Protein AF-A0A1C5YPZ9-F1 (afdb_monomer)

pLDDT: mean 89.85, std 9.16, range [46.56, 96.88]

Radius of gyra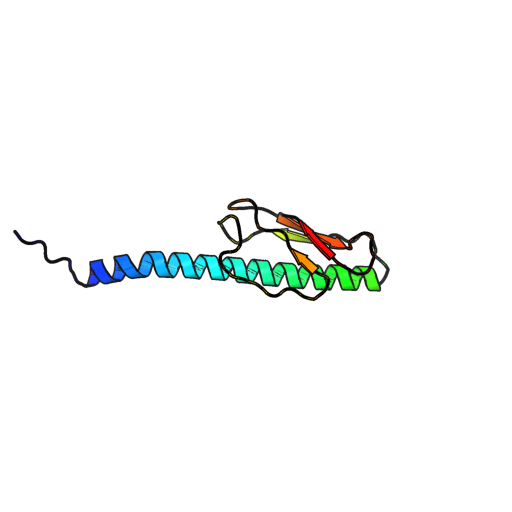tion: 19.49 Å; Cα contacts (8 Å, |Δi|>4): 150; chains: 1; bounding box: 51×21×63 Å

Nearest PDB structures (foldseek):
  8cvm-assembly1_l  TM=2.147E-01  e=2.569E+00  Cutibacterium acnes
  7p7u-assembly1_P  TM=2.274E-01  e=6.945E+00  Enterococcus faecalis

Solvent-accessible surface area (backbone atoms only — not comparable to full-atom values): 5897 Å² total; per-residue (Å²): 136,84,78,76,76,52,67,66,61,55,52,50,65,58,46,54,62,52,52,55,52,53,52,43,54,50,26,44,52,50,38,55,49,48,49,52,52,40,48,54,49,39,51,51,37,38,77,73,68,44,74,83,48,70,39,80,41,73,52,62,30,66,49,53,47,74,95,64,94,75,91,64,62,90,52,52,48,73,53,60,43,82,36,53,57,55,45,26,47,29,29,67,40,97,80,79,74,34,35,37,27,49,79

Mean predicted aligned error: 5.99 Å

Foldseek 3Di:
DDPPPDVVNVVCVVVVVVVVVVVLLVQVVVQLVQLLVQQVVQLVCLVVPNQWDKDKGWRRHQAWFDPDDDDHDPQEAEDTRHGGTDMWIWHDDPVSRHIYTDD

Sequence (103 aa):
MRKELDNGAVLVAISIPIFTSQLEKSKEAVDAANLRAAYAEVMSDYVTGKTDTQKTVVQKQTKAGWSTTFDFPTGFTVSDPKDNSGTWTVKMKSDGTSAEAIN

Structure (mmCIF, N/CA/C/O backbone):
data_AF-A0A1C5YPZ9-F1
#
_entry.id   AF-A0A1C5YPZ9-F1
#
loop_
_atom_site.group_PDB
_atom_site.id
_atom_site.type_symbol
_atom_site.label_atom_id
_atom_site.label_alt_id
_atom_site.label_comp_id
_atom_site.label_asym_id
_atom_site.label_entity_id
_atom_site.label_seq_id
_atom_site.pdbx_PDB_ins_code
_atom_site.Cartn_x
_atom_site.Cartn_y
_atom_site.Cartn_z
_atom_site.occupancy
_atom_site.B_iso_or_equiv
_atom_site.auth_seq_id
_atom_site.auth_comp_id
_atom_site.auth_asym_id
_atom_site.auth_atom_id
_atom_site.pdbx_PDB_model_num
ATOM 1 N N . MET A 1 1 ? 31.387 1.209 -43.359 1.00 46.56 1 MET A N 1
ATOM 2 C CA . MET A 1 1 ? 31.614 1.080 -41.905 1.00 46.56 1 MET A CA 1
ATOM 3 C C . MET A 1 1 ? 30.285 0.693 -41.256 1.00 46.56 1 MET A C 1
ATOM 5 O O . MET A 1 1 ? 29.498 1.568 -40.923 1.00 46.56 1 MET A O 1
ATOM 9 N N . ARG A 1 2 ? 29.955 -0.608 -41.206 1.00 55.66 2 ARG A N 1
ATOM 10 C CA . ARG A 1 2 ? 28.766 -1.085 -40.482 1.00 55.66 2 ARG A CA 1
ATOM 11 C C . ARG A 1 2 ? 29.138 -1.111 -39.002 1.00 55.66 2 ARG A C 1
ATOM 13 O O . ARG A 1 2 ? 30.069 -1.819 -38.643 1.00 55.66 2 ARG A O 1
ATOM 20 N N . LYS A 1 3 ? 28.483 -0.292 -38.178 1.00 56.59 3 LYS A N 1
ATOM 21 C CA . LYS A 1 3 ? 28.584 -0.426 -36.723 1.00 56.59 3 LYS A CA 1
ATOM 22 C C . LYS A 1 3 ? 27.849 -1.711 -36.363 1.00 56.59 3 LYS A C 1
ATOM 24 O O . LYS A 1 3 ? 26.624 -1.741 -36.436 1.00 56.59 3 LYS A O 1
ATOM 29 N N . GLU A 1 4 ? 28.587 -2.771 -36.056 1.00 62.47 4 GLU A N 1
ATOM 30 C CA . GLU A 1 4 ? 28.026 -3.852 -35.256 1.00 62.47 4 GLU A CA 1
ATOM 31 C C . GLU A 1 4 ? 27.605 -3.213 -33.932 1.00 62.47 4 GLU A C 1
ATOM 33 O O . GLU A 1 4 ? 28.430 -2.636 -33.222 1.00 62.47 4 GLU A O 1
ATOM 38 N N . LEU A 1 5 ? 26.300 -3.186 -33.657 1.00 61.22 5 LEU A N 1
ATOM 39 C CA . LEU A 1 5 ? 25.845 -2.939 -32.298 1.00 61.22 5 LEU A CA 1
ATOM 40 C C . LEU A 1 5 ? 26.354 -4.130 -31.489 1.00 61.22 5 LEU A C 1
ATOM 42 O O . LEU A 1 5 ? 25.892 -5.247 -31.701 1.00 61.22 5 LEU A O 1
ATOM 46 N N . ASP A 1 6 ? 27.329 -3.891 -30.619 1.00 76.75 6 ASP A N 1
ATOM 47 C CA . ASP A 1 6 ? 27.801 -4.885 -29.663 1.00 76.75 6 ASP A CA 1
ATOM 48 C C . ASP A 1 6 ? 26.596 -5.452 -28.894 1.00 76.75 6 ASP A C 1
ATOM 50 O O . ASP A 1 6 ? 25.782 -4.699 -28.348 1.00 76.75 6 ASP A O 1
ATOM 54 N N . ASN A 1 7 ? 26.447 -6.778 -28.873 1.00 75.06 7 ASN A N 1
ATOM 55 C CA . ASN A 1 7 ? 25.307 -7.451 -28.247 1.00 75.06 7 ASN A CA 1
ATOM 56 C C . ASN A 1 7 ? 25.153 -7.054 -26.766 1.00 75.06 7 ASN A C 1
ATOM 58 O O . ASN A 1 7 ? 24.034 -7.029 -26.249 1.00 75.06 7 ASN A O 1
ATOM 62 N N . GLY A 1 8 ? 26.251 -6.680 -26.095 1.00 76.31 8 GLY A N 1
ATOM 63 C CA . GLY A 1 8 ? 26.226 -6.108 -24.747 1.00 76.31 8 GLY A CA 1
ATOM 64 C C . GLY A 1 8 ? 25.463 -4.782 -24.672 1.00 76.31 8 GLY A C 1
ATOM 65 O O . GLY A 1 8 ? 24.605 -4.611 -23.804 1.00 76.31 8 GLY A O 1
ATOM 66 N N . ALA A 1 9 ? 25.690 -3.870 -25.620 1.00 80.56 9 ALA A N 1
ATOM 67 C CA . ALA A 1 9 ? 24.964 -2.602 -25.701 1.00 80.56 9 ALA A CA 1
ATOM 68 C C . ALA A 1 9 ? 23.459 -2.810 -25.953 1.00 80.56 9 ALA A C 1
ATOM 70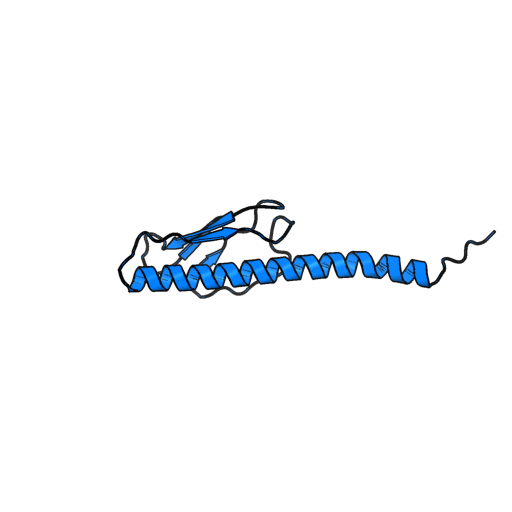 O O . ALA A 1 9 ? 22.632 -2.092 -25.389 1.00 80.56 9 ALA A O 1
ATOM 71 N N . VAL A 1 10 ? 23.093 -3.825 -26.743 1.00 81.56 10 VAL A N 1
ATOM 72 C CA . VAL A 1 10 ? 21.688 -4.189 -27.000 1.00 81.56 10 VAL A CA 1
ATOM 73 C C . VAL A 1 10 ? 21.002 -4.697 -25.726 1.00 81.56 10 VAL A C 1
ATOM 75 O O . VAL A 1 10 ? 19.894 -4.271 -25.403 1.00 81.56 10 VAL A O 1
ATOM 78 N N . LEU A 1 11 ? 21.665 -5.569 -24.962 1.00 85.81 11 LEU A N 1
ATOM 79 C CA . LEU A 1 11 ? 21.129 -6.115 -23.708 1.00 85.81 11 LEU A CA 1
ATOM 80 C C . LEU A 1 11 ? 20.970 -5.036 -22.627 1.00 85.81 11 LEU A C 1
ATOM 82 O O . LEU A 1 11 ? 19.957 -4.999 -21.921 1.00 85.81 11 LEU A O 1
ATOM 86 N N . VAL A 1 12 ? 21.937 -4.122 -22.510 1.00 86.25 12 VAL A N 1
ATOM 87 C CA . VAL A 1 12 ? 21.853 -2.984 -21.580 1.00 86.25 12 VAL A CA 1
ATOM 88 C C . VAL A 1 12 ? 20.687 -2.066 -21.955 1.00 86.25 12 VAL A C 1
ATOM 90 O O . VAL A 1 12 ? 19.912 -1.672 -21.083 1.00 86.25 12 VAL A O 1
ATOM 93 N N . ALA A 1 13 ? 20.492 -1.801 -23.251 1.00 85.81 13 ALA A N 1
ATOM 94 C CA . ALA A 1 13 ? 19.392 -0.967 -23.733 1.00 85.81 13 ALA A CA 1
ATOM 95 C C . ALA A 1 13 ? 18.002 -1.536 -23.389 1.00 85.81 13 ALA A C 1
ATOM 97 O O . ALA A 1 13 ? 17.086 -0.769 -23.104 1.00 85.81 13 ALA A O 1
ATOM 98 N N . ILE A 1 14 ? 17.843 -2.863 -23.373 1.00 86.62 14 ILE A N 1
ATOM 99 C CA . ILE A 1 14 ? 16.577 -3.521 -23.003 1.00 86.62 14 ILE A CA 1
ATOM 100 C C . ILE A 1 14 ? 16.418 -3.608 -21.479 1.00 86.62 14 ILE A C 1
ATOM 102 O O . ILE A 1 14 ? 15.314 -3.460 -20.956 1.00 86.62 14 ILE A O 1
ATOM 106 N N . SER A 1 15 ? 17.508 -3.849 -20.751 1.00 89.69 15 SER A N 1
ATOM 107 C CA . SER A 1 15 ? 17.448 -4.122 -19.313 1.00 89.69 15 SER A CA 1
ATOM 108 C C . SER A 1 15 ? 17.237 -2.874 -18.454 1.00 89.69 15 SER A C 1
ATOM 110 O O . SER A 1 15 ? 16.503 -2.956 -17.470 1.00 89.69 15 SER A O 1
ATOM 112 N N . ILE A 1 16 ? 17.789 -1.710 -18.827 1.00 90.50 16 ILE A N 1
ATOM 113 C CA . ILE A 1 16 ? 17.611 -0.466 -18.054 1.00 90.50 16 ILE A CA 1
ATOM 114 C C . ILE A 1 16 ? 16.118 -0.116 -17.887 1.00 90.50 16 ILE A C 1
ATOM 116 O O . ILE A 1 16 ? 15.674 -0.002 -16.742 1.00 90.50 16 ILE A O 1
ATOM 120 N N . PRO A 1 17 ? 15.300 -0.018 -18.959 1.00 91.19 17 PRO A N 1
ATOM 121 C CA . PRO A 1 17 ? 13.878 0.300 -18.814 1.00 91.19 17 PRO A CA 1
ATOM 122 C C . PRO A 1 17 ? 13.100 -0.736 -17.994 1.00 91.19 17 PRO A C 1
ATOM 124 O O . PRO A 1 17 ? 12.177 -0.377 -17.255 1.00 91.19 17 PRO A O 1
ATOM 127 N N . ILE A 1 18 ? 13.476 -2.017 -18.095 1.00 93.50 18 ILE A N 1
ATOM 128 C CA . ILE A 1 18 ? 12.856 -3.100 -17.322 1.00 93.50 18 ILE A CA 1
ATOM 129 C C . ILE A 1 18 ? 13.147 -2.905 -15.836 1.00 93.50 18 ILE A C 1
ATOM 131 O O . ILE A 1 18 ? 12.214 -2.858 -15.036 1.00 93.50 18 ILE A O 1
ATOM 135 N N . PHE A 1 19 ? 14.413 -2.731 -15.454 1.00 93.88 19 PHE A N 1
ATOM 136 C CA . PHE A 1 19 ? 14.783 -2.542 -14.053 1.00 93.88 19 PHE A CA 1
ATOM 137 C C . PHE A 1 19 ? 14.171 -1.275 -13.459 1.00 93.88 19 PHE A C 1
ATOM 139 O O . PHE A 1 19 ? 13.662 -1.325 -12.342 1.00 93.88 19 PHE A O 1
ATOM 146 N N . THR A 1 20 ? 14.125 -0.169 -14.208 1.00 93.44 20 THR A N 1
ATOM 147 C CA . THR A 1 20 ? 13.434 1.051 -13.762 1.00 93.44 20 THR A CA 1
ATOM 148 C C . THR A 1 20 ? 11.943 0.804 -13.520 1.00 93.44 20 THR A C 1
ATOM 150 O O . THR A 1 20 ? 11.411 1.237 -12.501 1.00 93.44 20 THR A O 1
ATOM 153 N N . SER A 1 21 ? 11.267 0.066 -14.406 1.00 93.75 21 SER A N 1
ATOM 154 C CA . SER A 1 21 ? 9.843 -0.263 -14.240 1.00 93.75 21 SER A CA 1
ATOM 155 C C . SER A 1 21 ? 9.593 -1.176 -13.039 1.00 93.75 21 SER A C 1
ATOM 157 O O . SER A 1 21 ? 8.630 -0.987 -12.303 1.00 93.75 21 SER A O 1
ATOM 159 N N . GLN A 1 22 ? 10.469 -2.154 -12.808 1.00 94.31 22 GLN A N 1
ATOM 160 C CA . GLN A 1 22 ? 10.347 -3.069 -11.673 1.00 94.31 22 GLN A CA 1
ATOM 161 C C . GLN A 1 22 ? 10.673 -2.390 -10.336 1.00 94.31 22 GLN A C 1
ATOM 163 O O . GLN A 1 22 ? 10.018 -2.670 -9.332 1.00 94.31 22 GLN A O 1
ATOM 168 N N . LEU A 1 23 ? 11.638 -1.468 -10.320 1.00 95.50 23 LEU A N 1
ATOM 169 C CA . LEU A 1 23 ? 11.935 -0.632 -9.158 1.00 95.50 23 LEU A CA 1
ATOM 170 C C . LEU A 1 23 ? 10.736 0.247 -8.792 1.00 95.50 23 LEU A C 1
ATOM 172 O O . LEU A 1 23 ? 10.415 0.378 -7.613 1.00 95.50 23 LEU A O 1
ATOM 176 N N . GLU A 1 24 ? 10.041 0.792 -9.789 1.00 95.19 24 GLU A N 1
ATOM 177 C CA . GLU A 1 24 ? 8.835 1.583 -9.558 1.00 95.19 24 GLU A CA 1
ATOM 178 C C . GLU A 1 24 ? 7.708 0.749 -8.942 1.00 95.19 24 GLU A C 1
ATOM 180 O O . GLU A 1 24 ? 7.200 1.096 -7.880 1.00 95.19 24 GLU A O 1
ATOM 185 N N . LYS A 1 25 ? 7.412 -0.425 -9.510 1.00 95.62 25 LYS A N 1
ATOM 186 C CA . LYS A 1 25 ? 6.430 -1.360 -8.931 1.00 95.62 25 LYS A CA 1
ATOM 187 C C . LYS A 1 25 ? 6.796 -1.806 -7.514 1.00 95.62 25 LYS A C 1
ATOM 189 O O . LYS A 1 25 ? 5.922 -2.057 -6.691 1.00 95.62 25 LYS A O 1
ATOM 194 N N . SER A 1 26 ? 8.092 -1.900 -7.211 1.00 96.56 26 SER A N 1
ATOM 195 C CA . SER A 1 26 ? 8.565 -2.244 -5.866 1.00 96.56 26 SER A CA 1
ATOM 196 C C . SER A 1 26 ? 8.267 -1.123 -4.868 1.00 96.56 26 SER A C 1
ATOM 198 O O . SER A 1 26 ? 7.835 -1.402 -3.753 1.00 96.56 26 SER A O 1
ATOM 200 N N . LYS A 1 27 ? 8.437 0.144 -5.267 1.00 96.81 27 LYS A N 1
ATOM 201 C CA . LYS A 1 27 ? 8.035 1.299 -4.450 1.00 96.81 27 LYS A CA 1
ATOM 202 C C . LYS A 1 27 ? 6.520 1.347 -4.24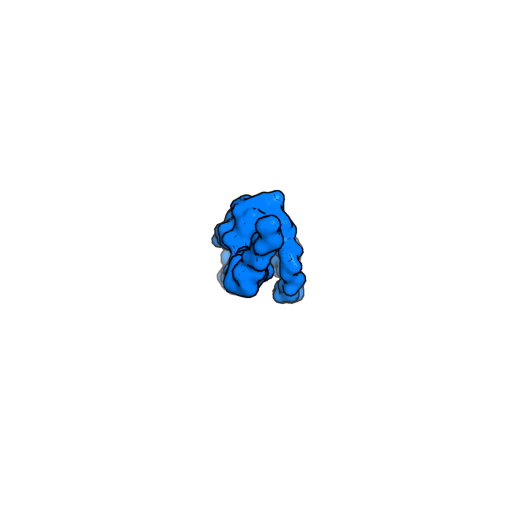6 1.00 96.81 27 LYS A C 1
ATOM 204 O O . LYS A 1 27 ? 6.080 1.545 -3.118 1.00 96.81 27 LYS A O 1
ATOM 209 N N . GLU A 1 28 ? 5.739 1.097 -5.297 1.00 96.38 28 GLU A N 1
ATOM 210 C CA . GLU A 1 28 ? 4.274 0.998 -5.213 1.00 96.38 28 GLU A CA 1
ATOM 211 C C . GLU A 1 28 ? 3.833 -0.090 -4.219 1.00 96.38 28 GLU A C 1
ATOM 213 O O . GLU A 1 28 ? 2.969 0.136 -3.375 1.00 96.38 28 GLU A O 1
ATOM 218 N N . ALA A 1 29 ? 4.469 -1.265 -4.258 1.00 96.62 29 ALA A N 1
ATOM 219 C CA . ALA A 1 29 ? 4.172 -2.349 -3.323 1.00 96.62 29 ALA A CA 1
ATOM 220 C C . ALA A 1 29 ? 4.474 -1.964 -1.865 1.00 96.62 29 ALA A C 1
ATOM 222 O O . ALA A 1 29 ? 3.717 -2.331 -0.962 1.00 96.62 29 ALA A O 1
ATOM 223 N N . VAL A 1 30 ? 5.547 -1.199 -1.636 1.00 96.69 30 VAL A N 1
ATOM 224 C CA . VAL A 1 30 ? 5.882 -0.651 -0.314 1.00 96.69 30 VAL A CA 1
ATOM 225 C C . VAL A 1 30 ? 4.831 0.364 0.140 1.00 96.69 30 VAL A C 1
ATOM 227 O O . VAL A 1 30 ? 4.382 0.285 1.282 1.00 96.69 30 VAL A O 1
ATOM 230 N N . ASP A 1 31 ? 4.387 1.267 -0.737 1.00 96.50 31 ASP A N 1
ATOM 231 C CA . ASP A 1 31 ? 3.312 2.218 -0.423 1.00 96.50 31 ASP A CA 1
ATOM 232 C C . ASP A 1 31 ? 2.017 1.493 -0.049 1.00 96.50 31 ASP A C 1
ATOM 234 O O . ASP A 1 31 ? 1.434 1.764 1.002 1.00 96.50 31 ASP A O 1
ATOM 238 N N . ALA A 1 32 ? 1.611 0.498 -0.839 1.00 96.25 32 ALA A N 1
ATOM 239 C CA . ALA A 1 32 ? 0.429 -0.305 -0.553 1.00 96.25 32 ALA A CA 1
ATOM 240 C C . ALA A 1 32 ? 0.554 -1.075 0.776 1.00 96.25 32 ALA A C 1
ATOM 242 O O . ALA A 1 32 ? -0.426 -1.213 1.509 1.00 96.25 32 ALA A O 1
ATOM 243 N N . ALA A 1 33 ? 1.739 -1.587 1.121 1.00 96.88 33 ALA A N 1
ATOM 244 C CA . ALA A 1 33 ? 1.978 -2.239 2.410 1.00 96.88 33 ALA A CA 1
ATOM 245 C C . ALA A 1 33 ? 1.886 -1.247 3.583 1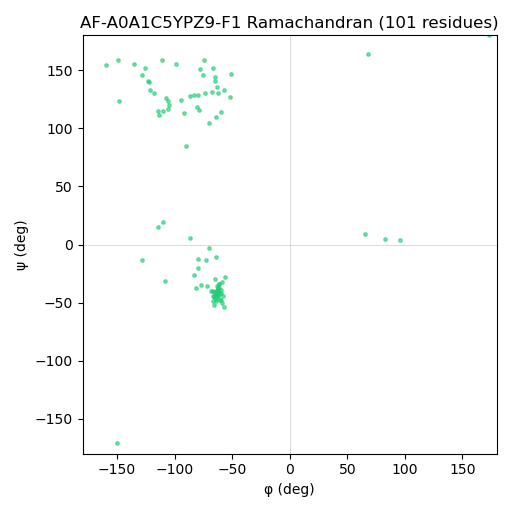.00 96.88 33 ALA A C 1
ATOM 247 O O . ALA A 1 33 ? 1.206 -1.531 4.571 1.00 96.88 33 ALA A O 1
ATOM 248 N N . ASN A 1 34 ? 2.492 -0.065 3.451 1.00 96.88 34 ASN A N 1
ATOM 249 C CA . ASN A 1 34 ? 2.436 0.984 4.470 1.00 96.88 34 ASN A CA 1
ATOM 250 C C . ASN A 1 34 ? 1.004 1.492 4.688 1.00 96.88 34 ASN A C 1
ATOM 252 O O . ASN A 1 34 ? 0.592 1.706 5.825 1.00 96.88 34 ASN A O 1
ATOM 256 N N . LEU A 1 35 ? 0.221 1.625 3.615 1.00 96.50 35 LEU A N 1
ATOM 257 C CA . LEU A 1 35 ? -1.195 1.983 3.680 1.00 96.50 35 LEU A CA 1
ATOM 258 C C . LEU A 1 35 ? -2.028 0.927 4.413 1.00 96.50 35 LEU A C 1
ATOM 260 O O . LEU A 1 35 ? -2.856 1.283 5.248 1.00 96.50 35 LEU A O 1
ATOM 264 N N . ARG A 1 36 ? -1.783 -0.368 4.166 1.00 95.81 36 ARG A N 1
ATOM 265 C CA . ARG A 1 36 ? -2.441 -1.456 4.913 1.00 95.81 36 ARG A CA 1
ATOM 266 C C . ARG A 1 36 ? -2.073 -1.437 6.397 1.00 95.81 36 ARG A C 1
ATOM 268 O O . ARG A 1 36 ? -2.946 -1.651 7.234 1.00 95.81 36 ARG A O 1
ATOM 275 N N . ALA A 1 37 ? -0.811 -1.157 6.723 1.00 96.19 37 ALA A N 1
ATOM 276 C CA . ALA A 1 37 ? -0.364 -1.029 8.108 1.00 96.19 37 ALA A CA 1
ATOM 277 C C . ALA A 1 37 ? -1.037 0.163 8.811 1.00 96.19 37 ALA A C 1
ATOM 279 O O . ALA A 1 37 ? -1.585 0.005 9.899 1.00 96.19 37 ALA A O 1
ATOM 280 N N . ALA A 1 38 ? -1.070 1.328 8.158 1.00 95.88 38 ALA A N 1
ATOM 281 C CA . ALA A 1 38 ? -1.741 2.515 8.677 1.00 95.88 38 ALA A CA 1
ATOM 282 C C . ALA A 1 38 ? -3.252 2.298 8.852 1.00 95.88 38 ALA A C 1
ATOM 284 O O . ALA A 1 38 ? -3.804 2.696 9.872 1.00 95.88 38 ALA A O 1
ATOM 285 N N . TYR A 1 39 ? -3.913 1.623 7.905 1.00 94.62 39 TYR A N 1
ATOM 286 C CA . TYR A 1 39 ? -5.318 1.231 8.037 1.00 94.62 39 TYR A CA 1
ATOM 287 C C . TYR A 1 39 ? -5.546 0.351 9.269 1.00 94.62 39 TYR A C 1
ATOM 289 O O . TYR A 1 39 ? -6.421 0.652 10.074 1.00 94.62 39 TYR A O 1
ATOM 297 N N . ALA A 1 40 ? -4.745 -0.704 9.451 1.00 93.56 40 ALA A N 1
ATOM 298 C CA . ALA A 1 40 ? -4.877 -1.598 10.599 1.00 93.56 40 ALA A CA 1
ATOM 299 C C . ALA A 1 40 ? -4.693 -0.860 11.935 1.00 93.56 40 ALA A C 1
ATOM 301 O O . ALA A 1 40 ? -5.424 -1.118 12.889 1.00 93.56 40 ALA A O 1
ATOM 302 N N . GLU A 1 41 ? -3.756 0.088 11.991 1.00 92.69 41 GLU A N 1
ATOM 303 C CA . GLU A 1 41 ? -3.540 0.918 13.174 1.00 92.69 41 GLU A CA 1
ATOM 304 C C . GLU A 1 41 ? -4.728 1.850 13.443 1.00 92.69 41 GLU A C 1
ATOM 306 O O . GLU A 1 41 ? -5.244 1.857 14.557 1.00 92.69 41 GLU A O 1
ATOM 311 N N . VAL A 1 42 ? -5.217 2.570 12.427 1.00 93.06 42 VAL A N 1
ATOM 312 C CA . VAL A 1 42 ? -6.392 3.452 12.549 1.00 93.06 42 VAL A CA 1
ATOM 313 C C . VAL A 1 42 ? -7.636 2.663 12.973 1.00 93.06 42 VAL A C 1
ATOM 315 O O . VAL A 1 42 ? -8.369 3.110 13.850 1.00 93.06 42 VAL A O 1
ATOM 318 N N . MET A 1 43 ? -7.855 1.470 12.412 1.00 90.69 43 MET A N 1
ATOM 319 C CA . MET A 1 43 ? -8.950 0.582 12.820 1.00 90.69 43 MET A CA 1
ATOM 320 C C . MET A 1 43 ? -8.803 0.125 14.274 1.00 90.69 43 MET A C 1
ATOM 322 O O . MET A 1 43 ? -9.776 0.128 15.023 1.00 90.69 43 MET A O 1
ATOM 326 N N . SER A 1 44 ? -7.594 -0.262 14.689 1.00 91.44 44 SER A N 1
ATOM 327 C CA . SER A 1 44 ? -7.324 -0.677 16.069 1.00 91.44 44 SER A CA 1
ATOM 328 C C . SER A 1 44 ? -7.554 0.470 17.055 1.00 91.44 44 SER A C 1
ATOM 330 O O . SER A 1 44 ? -8.155 0.276 18.112 1.00 91.44 44 SER A O 1
ATOM 332 N N . ASP A 1 45 ? -7.100 1.674 16.719 1.00 90.94 45 ASP A N 1
ATOM 333 C CA . ASP A 1 45 ? -7.315 2.865 17.535 1.00 90.94 45 ASP A CA 1
ATOM 334 C C . ASP A 1 45 ? -8.808 3.211 17.630 1.00 90.94 45 ASP A C 1
ATOM 336 O O . ASP A 1 45 ? -9.312 3.449 18.728 1.00 90.94 45 ASP A O 1
ATOM 340 N N . TYR A 1 46 ? -9.544 3.128 16.519 1.00 89.81 46 TYR A N 1
ATOM 341 C CA . TYR A 1 46 ? -10.987 3.357 16.511 1.00 89.81 46 TYR A CA 1
ATOM 342 C C . TYR A 1 46 ? -11.736 2.359 17.408 1.00 89.81 46 TYR A C 1
ATOM 344 O O . TYR A 1 46 ? -12.532 2.763 18.255 1.00 89.81 46 TYR A O 1
ATOM 352 N N . VAL A 1 47 ? -11.431 1.060 17.294 1.00 88.38 47 VAL A N 1
ATOM 353 C CA . VAL A 1 47 ? -12.046 -0.003 18.114 1.00 88.38 47 VAL A CA 1
ATOM 354 C C . VAL A 1 47 ? -11.698 0.140 19.601 1.00 88.38 47 VAL A C 1
ATOM 356 O O . VAL A 1 47 ? -12.499 -0.223 20.460 1.00 88.38 47 VAL A O 1
ATOM 359 N N . THR A 1 48 ? -10.532 0.703 19.925 1.00 91.50 48 THR A N 1
ATOM 360 C CA . THR A 1 48 ? -10.113 0.977 21.313 1.00 91.50 48 THR A CA 1
ATOM 361 C C . THR A 1 48 ? -10.598 2.331 21.847 1.00 91.50 48 THR A C 1
ATOM 363 O O . THR A 1 48 ? -10.267 2.699 22.974 1.00 91.50 48 THR A O 1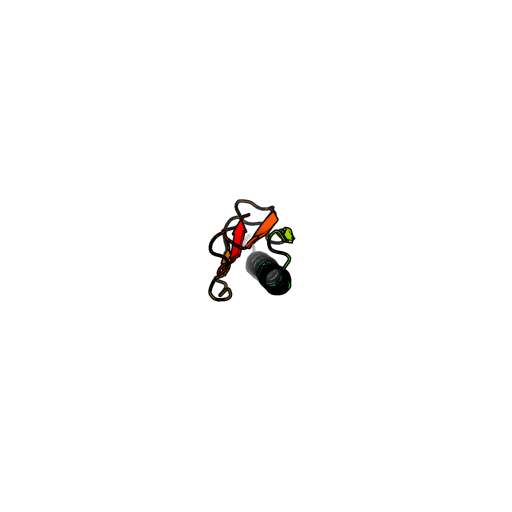
ATOM 366 N N . GLY A 1 49 ? -11.422 3.053 21.079 1.00 85.44 49 GLY A N 1
ATOM 367 C CA . GLY A 1 49 ? -12.101 4.278 21.506 1.00 85.44 49 GLY A CA 1
ATOM 368 C C . GLY A 1 49 ? -11.402 5.585 21.122 1.00 85.44 49 GLY A C 1
ATOM 369 O O . GLY A 1 49 ? -11.895 6.654 21.479 1.00 85.44 49 GLY A O 1
ATOM 370 N N . LYS A 1 50 ? -10.287 5.544 20.379 1.00 87.31 50 LYS A N 1
ATOM 371 C CA . LYS A 1 50 ? -9.646 6.737 19.801 1.00 87.31 50 LYS A CA 1
ATOM 372 C C . LYS A 1 50 ? -10.212 7.003 18.409 1.00 87.31 50 LYS A C 1
ATOM 374 O O . LYS A 1 50 ? -9.671 6.576 17.393 1.00 87.31 50 LYS A O 1
ATOM 379 N N . THR A 1 51 ? -11.334 7.709 18.360 1.00 79.94 51 THR A N 1
ATOM 380 C CA . THR A 1 51 ? -12.112 7.855 17.122 1.00 79.94 51 THR A CA 1
ATOM 381 C C . THR A 1 51 ? -11.569 8.889 16.136 1.00 79.94 51 THR A C 1
ATOM 383 O O . THR A 1 51 ? -12.010 8.902 14.993 1.00 79.94 51 THR A O 1
ATOM 386 N N . ASP A 1 52 ? -10.627 9.738 16.556 1.00 81.44 52 ASP A N 1
ATOM 387 C CA . ASP A 1 52 ? -10.066 10.830 15.741 1.00 81.44 52 ASP A CA 1
ATOM 388 C C . ASP A 1 52 ? -8.600 10.574 15.334 1.00 81.44 52 ASP A C 1
ATOM 390 O O . ASP A 1 52 ? -7.848 11.490 14.994 1.00 81.44 52 ASP A O 1
ATOM 394 N N . THR A 1 53 ? -8.154 9.312 15.397 1.00 87.56 53 THR A N 1
ATOM 395 C CA . THR A 1 53 ? -6.799 8.941 14.979 1.00 87.56 53 THR A CA 1
ATOM 396 C C . THR A 1 53 ? -6.639 9.107 13.470 1.00 87.56 53 THR A C 1
ATOM 398 O O . THR A 1 53 ? -7.413 8.576 12.670 1.00 87.56 53 THR A O 1
ATOM 401 N N . GLN A 1 54 ? -5.554 9.775 13.084 1.00 92.25 54 GLN A N 1
ATOM 402 C CA . GLN A 1 54 ? -5.089 9.854 11.705 1.00 92.25 54 GLN A CA 1
ATOM 403 C C . GLN A 1 54 ? -3.657 9.335 11.618 1.00 92.25 54 GLN A C 1
ATOM 405 O O . GLN A 1 54 ? -2.830 9.599 12.495 1.00 92.25 54 GLN A O 1
ATOM 410 N N . LYS A 1 55 ? -3.349 8.607 10.545 1.00 94.62 55 LYS A N 1
ATOM 411 C CA . LYS A 1 55 ? -1.996 8.127 10.259 1.00 94.62 55 LYS A CA 1
ATOM 412 C C . LYS A 1 55 ? -1.527 8.627 8.910 1.00 94.62 55 LYS A C 1
ATOM 414 O O . LYS A 1 55 ? -2.262 8.641 7.931 1.00 94.62 55 LYS A O 1
ATOM 419 N N . THR A 1 56 ? -0.265 9.009 8.879 1.00 96.06 56 THR A N 1
ATOM 420 C CA . THR A 1 56 ? 0.369 9.624 7.722 1.00 96.06 56 THR A CA 1
ATOM 421 C C . THR A 1 56 ? 1.287 8.608 7.058 1.00 96.06 56 TH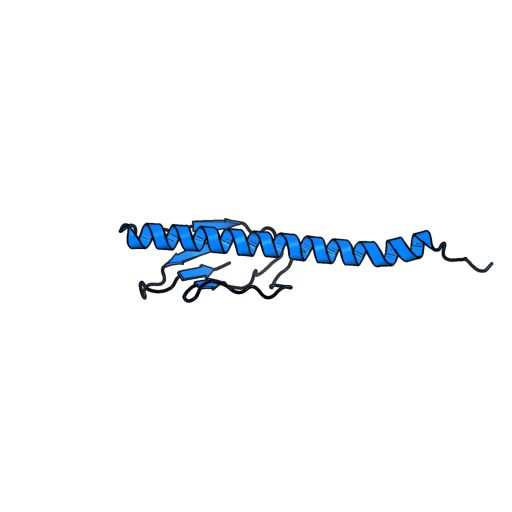R A C 1
ATOM 423 O O . THR A 1 56 ? 2.192 8.082 7.705 1.00 96.06 56 THR A O 1
ATOM 426 N N . VAL A 1 57 ? 1.075 8.340 5.771 1.00 96.31 57 VAL A N 1
ATOM 427 C CA . VAL A 1 57 ? 1.921 7.453 4.965 1.00 96.31 57 VAL A CA 1
ATOM 428 C C . VAL A 1 57 ? 2.616 8.273 3.891 1.00 96.31 57 VAL A C 1
ATOM 430 O O . VAL A 1 57 ? 1.975 8.812 2.996 1.00 96.31 57 VAL A O 1
ATOM 433 N N . VAL A 1 58 ? 3.941 8.365 3.975 1.00 96.31 58 VAL A N 1
ATOM 434 C CA . VAL A 1 58 ? 4.751 9.094 2.992 1.00 96.31 58 VAL A CA 1
ATOM 435 C C . VAL A 1 58 ? 4.959 8.231 1.754 1.00 96.31 58 VAL A C 1
ATOM 437 O O . VAL A 1 58 ? 5.449 7.105 1.868 1.00 96.31 58 VAL A O 1
ATOM 440 N N . GLN A 1 59 ? 4.657 8.799 0.590 1.00 96.12 59 GLN A N 1
ATOM 441 C CA . GLN A 1 59 ? 4.802 8.147 -0.704 1.00 96.12 59 GLN A CA 1
ATOM 442 C C . GLN A 1 59 ? 6.255 7.795 -1.032 1.00 96.12 59 GLN A C 1
ATOM 444 O O . GLN A 1 59 ? 7.175 8.590 -0.823 1.00 96.12 59 GLN A O 1
ATOM 449 N N . LYS A 1 60 ? 6.460 6.581 -1.547 1.00 96.56 60 LYS A N 1
ATOM 450 C CA . LYS A 1 60 ? 7.748 6.049 -2.004 1.00 96.56 60 LYS A CA 1
ATOM 451 C C . LYS A 1 60 ? 7.821 5.944 -3.516 1.00 96.56 60 LYS A C 1
ATOM 453 O O . LYS A 1 60 ? 8.920 6.073 -4.061 1.00 96.56 60 LYS A O 1
ATOM 458 N N . GLN A 1 61 ? 6.700 5.693 -4.188 1.00 94.88 61 GLN A N 1
ATOM 459 C CA . GLN A 1 61 ? 6.640 5.714 -5.646 1.00 94.88 61 GLN A CA 1
ATOM 460 C C . GLN A 1 61 ? 6.871 7.130 -6.181 1.00 94.88 61 GLN A C 1
ATOM 462 O O . GLN A 1 61 ? 6.588 8.125 -5.520 1.00 94.88 61 GLN A O 1
ATOM 467 N N . THR A 1 62 ? 7.403 7.208 -7.389 1.00 94.75 62 THR A N 1
ATOM 468 C CA . THR A 1 62 ? 7.817 8.442 -8.060 1.00 94.75 62 THR A CA 1
ATOM 469 C C . THR A 1 62 ? 6.988 8.762 -9.300 1.00 94.75 62 THR A C 1
ATOM 471 O O . THR A 1 62 ? 7.377 9.610 -10.102 1.00 94.75 62 THR A O 1
ATOM 474 N N . LYS A 1 63 ? 5.834 8.112 -9.459 1.00 92.12 63 LYS A N 1
ATOM 475 C CA . LYS A 1 63 ? 4.863 8.382 -10.519 1.00 92.12 63 LYS A CA 1
ATOM 476 C C . LYS A 1 63 ? 3.480 8.662 -9.940 1.00 92.12 63 LYS A C 1
ATOM 478 O O . LYS A 1 63 ? 3.141 8.172 -8.868 1.00 92.12 63 LYS A O 1
ATOM 483 N N . ALA A 1 64 ? 2.708 9.449 -10.684 1.00 92.88 64 ALA A N 1
ATOM 484 C CA . ALA A 1 64 ? 1.283 9.617 -10.445 1.00 92.88 64 ALA A CA 1
ATOM 485 C C . ALA A 1 64 ? 0.515 8.379 -10.927 1.00 92.88 64 ALA A C 1
ATOM 487 O O . ALA A 1 64 ? 0.868 7.784 -11.951 1.00 92.88 64 ALA A O 1
ATOM 488 N N . GLY A 1 65 ? -0.563 8.049 -10.220 1.00 93.69 65 GLY A N 1
ATOM 489 C CA . GLY A 1 65 ? -1.338 6.831 -10.423 1.00 93.69 65 GLY A CA 1
ATOM 490 C C . GLY A 1 65 ? -0.586 5.551 -10.050 1.00 93.69 65 GLY A C 1
ATOM 491 O O . GLY A 1 65 ? 0.636 5.523 -9.930 1.00 93.69 65 GLY A O 1
ATOM 492 N N . TRP A 1 66 ? -1.336 4.465 -9.890 1.00 93.81 66 TRP A N 1
ATOM 493 C CA . TRP A 1 66 ? -0.762 3.139 -9.688 1.00 93.81 66 TRP A CA 1
ATOM 494 C C . TRP A 1 66 ? -0.476 2.469 -11.032 1.00 93.81 66 TRP A C 1
ATOM 496 O O . TRP A 1 66 ? -1.372 2.327 -11.865 1.00 93.81 66 TRP A O 1
ATOM 506 N N . SER A 1 67 ? 0.748 1.982 -11.232 1.00 91.25 67 SER A N 1
ATOM 507 C CA . SER A 1 67 ? 1.066 1.106 -12.369 1.00 91.25 67 SER A CA 1
ATOM 508 C C . SER A 1 67 ? 0.622 -0.339 -12.120 1.00 91.25 67 SER A C 1
ATOM 510 O O . SER A 1 67 ? 0.495 -1.125 -13.062 1.00 91.25 67 SER A O 1
ATOM 512 N N . THR A 1 68 ? 0.426 -0.700 -10.850 1.00 90.88 68 THR A N 1
ATOM 513 C CA . THR A 1 68 ? 0.048 -2.036 -10.386 1.00 90.88 68 THR A CA 1
ATOM 514 C C . THR A 1 68 ? -1.263 -1.971 -9.615 1.00 90.88 68 THR A C 1
ATOM 516 O O . THR A 1 68 ? -1.425 -1.148 -8.721 1.00 90.88 68 THR A O 1
ATOM 519 N N . THR A 1 69 ? -2.201 -2.866 -9.918 1.00 93.38 69 THR A N 1
ATOM 520 C CA . THR A 1 69 ? -3.434 -2.987 -9.134 1.00 93.38 69 THR A CA 1
ATOM 521 C C . THR A 1 69 ? -3.138 -3.654 -7.794 1.00 93.38 69 THR A C 1
ATOM 523 O O . THR A 1 69 ? -2.517 -4.717 -7.749 1.00 93.38 69 THR A O 1
ATOM 526 N N . PHE A 1 70 ? -3.606 -3.044 -6.707 1.00 93.50 70 PHE A N 1
ATOM 527 C CA . PHE A 1 70 ? -3.505 -3.599 -5.362 1.00 93.50 70 PHE A CA 1
ATOM 528 C C . PHE A 1 70 ? -4.888 -3.840 -4.778 1.00 93.50 70 PHE A C 1
ATOM 530 O O . PHE A 1 70 ? -5.712 -2.929 -4.723 1.00 93.50 70 PHE A O 1
ATOM 537 N N . ASP A 1 71 ? -5.093 -5.043 -4.250 1.00 93.56 71 ASP A N 1
ATOM 538 C CA . ASP A 1 71 ? -6.274 -5.342 -3.452 1.00 93.56 71 ASP A CA 1
ATOM 539 C C . ASP A 1 71 ? -6.068 -4.819 -2.027 1.00 93.56 71 ASP A C 1
ATOM 541 O O . ASP A 1 71 ? -5.130 -5.207 -1.311 1.00 93.56 71 ASP A O 1
ATOM 545 N N . PHE A 1 72 ? -6.932 -3.895 -1.621 1.00 94.88 72 PHE A N 1
ATOM 546 C CA . PHE A 1 72 ? -6.988 -3.366 -0.264 1.00 94.88 72 PHE A CA 1
ATOM 547 C C . PHE A 1 72 ? -8.103 -4.054 0.538 1.00 94.88 72 PHE A C 1
ATOM 549 O O . PHE A 1 72 ? -9.052 -4.574 -0.053 1.00 94.88 72 PHE A O 1
ATOM 556 N N . PRO A 1 73 ? -8.001 -4.088 1.882 1.00 93.25 73 PRO A N 1
ATOM 557 C CA . PRO A 1 73 ? -9.062 -4.614 2.733 1.00 93.25 73 PRO A CA 1
ATOM 558 C C . PRO A 1 73 ? -10.433 -4.001 2.425 1.00 93.25 73 PRO A C 1
ATOM 560 O O . PRO A 1 73 ? -10.548 -2.819 2.102 1.00 93.25 73 PRO A O 1
ATOM 563 N N . THR A 1 74 ? -11.491 -4.796 2.578 1.00 90.62 74 THR A N 1
ATOM 564 C CA . THR A 1 74 ? -12.871 -4.317 2.441 1.00 90.62 74 THR A CA 1
ATOM 565 C C . THR A 1 74 ? -13.136 -3.169 3.411 1.00 90.62 74 THR A C 1
ATOM 567 O O . THR A 1 74 ? -12.800 -3.278 4.589 1.00 90.62 74 THR A O 1
ATOM 570 N N . GLY A 1 75 ? -13.748 -2.087 2.926 1.00 89.94 75 GLY A N 1
ATOM 571 C CA . GLY A 1 75 ? -13.960 -0.878 3.725 1.00 89.94 75 GLY A CA 1
ATOM 572 C C . GLY A 1 75 ? -12.747 0.057 3.775 1.00 89.94 75 GLY A C 1
ATOM 573 O O . GLY A 1 75 ? -12.816 1.070 4.456 1.00 89.94 75 GLY A O 1
ATOM 574 N N . PHE A 1 76 ? -11.662 -0.217 3.044 1.00 95.56 76 PHE A N 1
ATOM 575 C CA . PHE A 1 76 ? -10.551 0.719 2.889 1.00 95.56 76 PHE A CA 1
ATOM 576 C C . PHE A 1 76 ? -10.487 1.268 1.46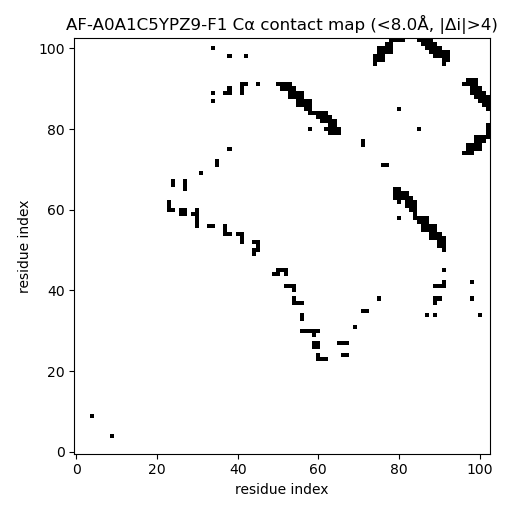4 1.00 95.56 76 PHE A C 1
ATOM 578 O O . PHE A 1 76 ? -10.234 0.531 0.513 1.00 95.56 76 PHE A O 1
ATOM 585 N N . THR A 1 77 ? -10.703 2.575 1.309 1.00 94.31 77 THR A N 1
ATOM 586 C CA . THR A 1 77 ? -10.580 3.253 0.012 1.00 94.31 77 THR A CA 1
ATOM 587 C C . THR A 1 77 ? -9.295 4.064 -0.051 1.00 94.31 77 THR A C 1
ATOM 589 O O . THR A 1 77 ? -9.106 4.987 0.740 1.00 94.31 77 THR A O 1
ATOM 592 N N . VAL A 1 78 ? -8.429 3.750 -1.010 1.00 95.56 78 VAL A N 1
ATOM 593 C CA . VAL A 1 78 ? -7.157 4.445 -1.232 1.00 95.56 78 VAL A CA 1
ATOM 594 C C . VAL A 1 78 ? -7.266 5.296 -2.487 1.00 95.56 78 VAL A C 1
ATOM 596 O O . VAL A 1 78 ? -7.637 4.792 -3.541 1.00 95.56 78 VAL A O 1
ATOM 599 N N . SER A 1 79 ? -6.954 6.582 -2.369 1.00 93.81 79 SER A N 1
ATOM 600 C CA . SER A 1 79 ? -6.839 7.474 -3.525 1.00 93.81 79 SER A CA 1
ATOM 601 C C . SER A 1 79 ? -5.518 7.276 -4.265 1.00 93.81 79 SER A C 1
ATOM 603 O O . SER A 1 79 ? -4.492 6.927 -3.670 1.00 93.81 79 SER A O 1
ATOM 605 N N . ASP A 1 80 ? -5.553 7.534 -5.568 1.00 93.62 80 ASP A N 1
ATOM 606 C CA . ASP A 1 80 ? -4.373 7.465 -6.417 1.00 93.62 80 ASP A CA 1
ATOM 607 C C . ASP A 1 80 ? -3.330 8.523 -6.018 1.00 93.62 80 ASP A C 1
ATOM 609 O O . ASP A 1 80 ? -3.696 9.643 -5.641 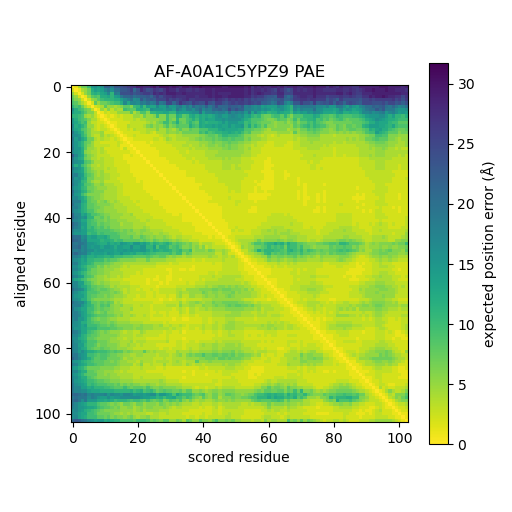1.00 93.62 80 ASP A O 1
ATOM 613 N N . PRO A 1 81 ? -2.029 8.196 -6.117 1.00 92.31 81 PRO A N 1
ATOM 614 C CA . PRO A 1 81 ? -0.964 9.173 -5.942 1.00 92.31 81 PRO A CA 1
ATOM 615 C C . PRO A 1 81 ? -1.078 10.257 -7.015 1.00 92.31 81 PRO A C 1
ATOM 617 O O . PRO A 1 81 ? -1.209 9.958 -8.205 1.00 92.31 81 PRO A O 1
ATOM 620 N N . LYS A 1 82 ? -1.042 11.524 -6.602 1.00 91.50 82 LYS A N 1
ATOM 621 C CA . LYS A 1 82 ? -1.290 12.663 -7.502 1.00 91.50 82 LYS A CA 1
ATOM 622 C C . LYS A 1 82 ? -0.061 13.090 -8.297 1.00 91.50 82 LYS A C 1
ATOM 624 O O . LYS A 1 82 ? -0.209 13.655 -9.377 1.00 91.50 82 LYS A O 1
ATOM 629 N N . ASP A 1 83 ? 1.130 12.833 -7.767 1.00 92.56 83 ASP A N 1
ATOM 630 C CA . ASP A 1 83 ? 2.403 13.254 -8.353 1.00 92.56 83 ASP A CA 1
ATOM 631 C C . ASP A 1 8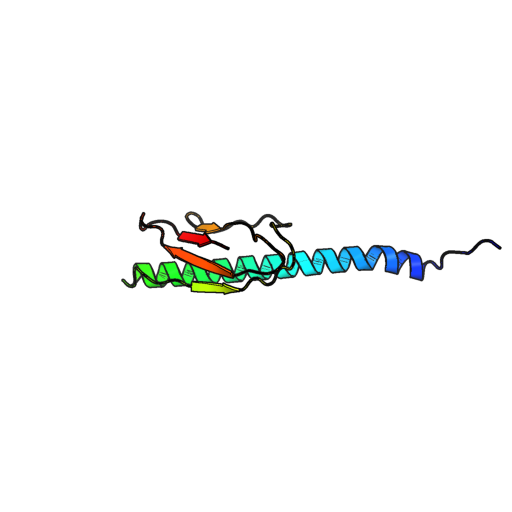3 ? 3.524 12.256 -7.997 1.00 92.56 83 ASP A C 1
ATOM 633 O O . ASP A 1 83 ? 3.282 11.181 -7.447 1.00 92.56 83 ASP A O 1
ATOM 637 N N . ASN A 1 84 ? 4.771 12.610 -8.298 1.00 91.19 84 ASN A N 1
ATOM 638 C CA . ASN A 1 84 ? 5.992 11.869 -7.989 1.00 91.19 84 ASN A CA 1
ATOM 639 C C . ASN A 1 84 ? 6.367 11.835 -6.497 1.00 91.19 84 ASN A C 1
ATOM 641 O O . ASN A 1 84 ? 7.377 11.240 -6.116 1.00 91.19 84 ASN A O 1
ATOM 645 N N . SER A 1 85 ? 5.598 12.527 -5.668 1.00 91.25 85 SER A N 1
ATOM 646 C CA . SER A 1 85 ? 5.747 12.599 -4.227 1.00 91.25 85 SER A CA 1
ATOM 647 C C . SER A 1 85 ? 4.420 13.047 -3.632 1.00 91.25 85 SER A C 1
ATOM 649 O O . SER A 1 85 ? 3.610 13.697 -4.290 1.00 91.25 85 SER A O 1
ATOM 651 N N . GLY A 1 86 ? 4.189 12.681 -2.381 1.00 93.44 86 GLY A N 1
ATOM 652 C CA . GLY A 1 86 ? 2.901 12.896 -1.753 1.00 93.44 86 GLY A CA 1
ATOM 653 C C . GLY A 1 86 ? 2.847 12.242 -0.391 1.00 93.44 86 GLY A C 1
ATOM 654 O O . GLY A 1 86 ? 3.819 11.654 0.102 1.00 93.44 86 GLY A O 1
ATOM 655 N N . THR A 1 87 ? 1.710 12.382 0.264 1.00 95.12 87 THR A N 1
ATOM 656 C CA . THR A 1 87 ? 1.497 11.796 1.575 1.00 95.12 87 THR A CA 1
ATOM 657 C C . THR A 1 87 ? 0.034 11.445 1.713 1.00 95.12 87 THR A C 1
ATOM 659 O O . THR A 1 87 ? -0.816 12.314 1.599 1.00 95.12 87 THR A O 1
ATOM 662 N N . TRP A 1 88 ? -0.260 10.182 2.004 1.00 95.75 88 TRP A N 1
ATOM 663 C CA . TRP A 1 88 ? -1.618 9.781 2.322 1.00 95.75 88 TRP A CA 1
ATOM 664 C C . TRP A 1 88 ? -1.936 10.054 3.784 1.00 95.75 88 TRP A C 1
ATOM 666 O O . TRP A 1 88 ? -1.235 9.582 4.682 1.00 95.75 88 TRP A O 1
ATOM 676 N N . THR A 1 89 ? -3.046 10.739 4.023 1.00 95.56 89 THR A N 1
ATOM 677 C CA . THR A 1 89 ? -3.686 10.777 5.336 1.00 95.56 89 THR A CA 1
ATOM 678 C C . THR A 1 89 ? -4.726 9.669 5.405 1.00 95.56 89 THR A C 1
ATOM 680 O O . THR A 1 89 ? -5.727 9.701 4.689 1.00 95.56 89 THR A O 1
ATOM 683 N N . VAL A 1 90 ? -4.469 8.685 6.264 1.00 95.31 90 VAL A N 1
ATOM 684 C CA . VAL A 1 90 ? -5.360 7.565 6.563 1.00 95.31 90 VAL A CA 1
ATOM 685 C C . VAL A 1 90 ? -6.195 7.907 7.786 1.00 95.31 90 VAL A C 1
ATOM 687 O O . VAL A 1 90 ? -5.643 8.217 8.843 1.00 95.31 90 VAL A O 1
ATOM 690 N N . LYS A 1 91 ? -7.516 7.841 7.653 1.00 93.88 91 LYS A N 1
ATOM 691 C CA . LYS A 1 91 ? -8.462 8.127 8.736 1.00 93.88 91 LYS A CA 1
ATOM 692 C C . LYS A 1 91 ? -9.734 7.301 8.591 1.00 93.88 91 LYS A C 1
ATOM 694 O O . LYS A 1 91 ? -10.074 6.864 7.490 1.00 93.88 91 LYS A O 1
ATOM 699 N N . MET A 1 92 ? -10.453 7.131 9.695 1.00 92.69 92 MET A N 1
ATOM 700 C CA . MET A 1 92 ? -11.832 6.647 9.659 1.00 92.69 92 MET A CA 1
ATOM 701 C C . MET A 1 92 ? -12.740 7.644 8.953 1.00 92.69 92 MET A C 1
ATOM 703 O O . MET A 1 92 ? -12.613 8.858 9.133 1.00 92.69 92 MET A O 1
ATOM 707 N N . LYS A 1 93 ? -13.671 7.125 8.154 1.00 88.12 93 LYS A N 1
ATOM 708 C CA . LYS A 1 93 ? -14.792 7.909 7.650 1.00 88.12 93 LYS A CA 1
ATOM 709 C C . LYS A 1 93 ? -15.795 8.135 8.774 1.00 88.12 93 LYS A C 1
ATOM 711 O O . LYS A 1 93 ? -15.866 7.391 9.751 1.00 88.12 93 LYS A O 1
ATOM 716 N N . SER A 1 94 ? -16.621 9.162 8.602 1.00 82.31 94 SER A N 1
ATOM 717 C CA . SER A 1 94 ? -17.709 9.489 9.529 1.00 82.31 94 SER A CA 1
ATOM 718 C C . SER A 1 94 ? -18.792 8.406 9.616 1.00 82.31 94 SER A C 1
ATOM 720 O O . SER A 1 94 ? -19.631 8.469 10.509 1.00 82.31 94 SER A O 1
ATOM 722 N N . ASP A 1 95 ? -18.771 7.413 8.720 1.00 80.88 95 ASP A N 1
ATOM 723 C CA . ASP A 1 95 ? -19.644 6.238 8.770 1.00 80.88 95 ASP A CA 1
ATOM 724 C C . ASP A 1 95 ? -19.268 5.235 9.878 1.00 80.88 95 ASP A C 1
ATOM 726 O O . ASP A 1 95 ? -20.053 4.332 10.163 1.00 80.88 95 ASP A O 1
ATOM 730 N N . GLY A 1 96 ? -18.080 5.366 10.486 1.00 77.38 96 GLY A N 1
ATOM 731 C CA . GLY A 1 96 ? -17.581 4.489 11.548 1.00 77.38 96 GLY A CA 1
ATOM 732 C C . GLY A 1 96 ? -17.328 3.035 11.134 1.00 77.38 96 GLY A C 1
ATOM 733 O O . GLY A 1 96 ? -17.095 2.187 11.993 1.00 77.38 96 GLY A O 1
ATOM 734 N N . THR A 1 97 ? -17.397 2.724 9.839 1.00 82.25 97 THR A N 1
ATOM 735 C CA . THR A 1 97 ? -17.279 1.354 9.308 1.00 82.25 97 THR A CA 1
ATOM 736 C C . THR A 1 97 ? -16.241 1.232 8.199 1.00 82.25 97 THR A C 1
ATOM 738 O O . THR A 1 97 ? -15.850 0.114 7.859 1.00 82.25 97 THR A O 1
ATOM 741 N N . SER A 1 98 ? -15.764 2.352 7.650 1.00 88.00 98 SER A N 1
ATOM 742 C CA . SER A 1 98 ? -14.769 2.372 6.584 1.00 88.00 98 SER A CA 1
ATOM 743 C C . SER A 1 98 ? -13.664 3.408 6.833 1.00 88.00 98 SER A C 1
ATOM 745 O O . SER A 1 98 ? -13.856 4.393 7.544 1.00 88.00 98 SER A O 1
ATOM 747 N N . ALA A 1 99 ? -12.479 3.192 6.252 1.00 92.75 99 ALA A N 1
ATOM 748 C CA . ALA A 1 99 ? -11.392 4.172 6.219 1.00 92.75 99 ALA A CA 1
ATOM 749 C C . ALA A 1 99 ? -11.155 4.700 4.813 1.00 92.75 99 ALA A C 1
ATOM 751 O O . ALA A 1 99 ? -11.413 4.035 3.805 1.00 92.75 99 ALA A O 1
ATOM 752 N N . GLU A 1 100 ? -10.529 5.865 4.761 1.00 93.88 100 GLU A N 1
ATOM 753 C CA . GLU A 1 100 ? -9.970 6.421 3.542 1.00 93.88 100 GLU A CA 1
ATOM 754 C C . GLU A 1 100 ? -8.516 6.829 3.714 1.00 93.88 100 GLU A C 1
ATOM 756 O O . GLU A 1 100 ? -8.113 7.288 4.780 1.00 93.88 100 GLU A O 1
ATOM 761 N N . ALA A 1 101 ? -7.747 6.667 2.639 1.00 94.94 101 ALA A N 1
ATOM 762 C CA . ALA A 1 101 ? -6.415 7.223 2.479 1.00 94.94 101 ALA A CA 1
ATOM 763 C C . ALA A 1 101 ? -6.432 8.267 1.359 1.00 94.94 101 ALA A C 1
ATOM 765 O O . ALA A 1 101 ? -6.593 7.926 0.182 1.00 94.94 101 ALA A O 1
ATOM 766 N N . ILE A 1 102 ? -6.248 9.536 1.719 1.00 93.25 102 ILE A N 1
ATOM 767 C CA . ILE A 1 102 ? -6.261 10.664 0.776 1.00 93.25 102 ILE A CA 1
ATOM 768 C C . ILE A 1 102 ? -4.827 11.151 0.556 1.00 93.25 102 ILE A C 1
ATOM 770 O O . ILE A 1 102 ? -4.211 11.579 1.528 1.00 93.25 102 ILE A O 1
ATOM 774 N N . ASN A 1 103 ? -4.317 11.053 -0.682 1.00 89.69 103 ASN A N 1
ATOM 775 C CA . ASN A 1 103 ? -3.006 11.564 -1.121 1.00 89.69 103 ASN A CA 1
ATOM 776 C C . ASN A 1 103 ? -3.028 13.072 -1.368 1.00 89.69 103 ASN A C 1
ATOM 778 O O . ASN A 1 103 ? -4.027 13.559 -1.959 1.00 89.69 103 ASN A O 1
#

Secondary structure (DSSP, 8-state):
------HHHHHHHHHHHHHHHHHHHHHHHHHHHHHHHHHHHHHHHHHTT-TT-EEEEE----SSS-SS--PPPTTEEEPPP-SSS-EEEEEE-TTSS-EEEE-